Protein AF-A0A359LXX9-F1 (afdb_monomer_lite)

Radius of gyration: 15.1 Å; chains: 1; bounding box: 34×25×46 Å

Sequence (50 aa):
IIACPCALGLATPAAVMVATGNAARRGILFRSGEALEAAGRIDTMVLDKT

Secondary structure (DSSP, 8-state):
--S--TTHHHHHHHHHHHHHHHHHTTT---SSHHHHHHHTT----PPP--

Structure (mmCIF, N/CA/C/O backbone):
data_AF-A0A359LXX9-F1
#
_entry.id   AF-A0A359LXX9-F1
#
loop_
_atom_site.group_PDB
_atom_site.id
_atom_site.type_symbol
_atom_site.label_atom_id
_atom_site.label_alt_id
_atom_site.label_comp_id
_atom_site.label_asym_id
_atom_site.label_entity_id
_atom_site.label_seq_id
_atom_site.pdbx_PDB_ins_code
_atom_site.Cartn_x
_atom_site.Cartn_y
_atom_site.Cartn_z
_atom_site.occupancy
_atom_site.B_iso_or_equiv
_atom_site.auth_seq_id
_atom_site.auth_comp_id
_atom_site.auth_asym_id
_atom_site.auth_atom_id
_atom_site.pdbx_PDB_model_num
ATOM 1 N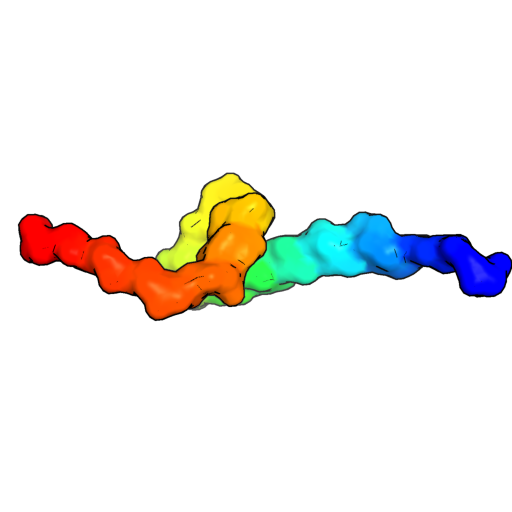 N . ILE A 1 1 ? 21.516 -8.525 -24.046 1.00 58.91 1 ILE A N 1
ATOM 2 C CA . ILE A 1 1 ? 20.375 -7.613 -24.323 1.00 58.91 1 ILE A CA 1
ATOM 3 C C . ILE A 1 1 ? 19.032 -8.360 -24.346 1.00 58.91 1 ILE A C 1
ATOM 5 O O . ILE A 1 1 ? 18.053 -7.786 -23.910 1.00 58.91 1 ILE A O 1
ATOM 9 N N . ILE A 1 2 ? 18.978 -9.644 -24.737 1.00 71.69 2 ILE A N 1
ATOM 10 C CA . ILE A 1 2 ? 17.721 -10.426 -24.788 1.00 71.69 2 ILE A CA 1
ATOM 11 C C . ILE A 1 2 ? 17.100 -10.721 -23.401 1.00 71.69 2 ILE A C 1
ATOM 13 O O . ILE A 1 2 ? 15.885 -10.799 -23.298 1.00 71.69 2 ILE A O 1
ATOM 17 N N . ALA A 1 3 ? 17.896 -10.841 -22.328 1.00 77.31 3 ALA A N 1
ATOM 18 C CA . ALA A 1 3 ? 17.388 -11.226 -21.000 1.00 77.31 3 ALA A CA 1
ATOM 19 C C . ALA A 1 3 ? 17.958 -10.414 -19.822 1.00 77.31 3 ALA A C 1
ATOM 21 O O . ALA A 1 3 ? 17.740 -10.789 -18.679 1.00 77.31 3 ALA A O 1
ATOM 22 N N . CYS A 1 4 ? 18.725 -9.340 -20.061 1.00 78.50 4 CYS A N 1
ATOM 23 C CA . CYS A 1 4 ? 19.371 -8.617 -18.959 1.00 78.50 4 CYS A CA 1
ATOM 24 C C . CYS A 1 4 ? 18.357 -7.668 -18.295 1.00 78.50 4 CYS A C 1
ATOM 26 O O . CYS A 1 4 ? 17.962 -6.688 -18.933 1.00 78.50 4 CYS A O 1
ATOM 28 N N . PRO A 1 5 ? 17.919 -7.919 -17.049 1.00 86.69 5 PRO A N 1
ATOM 29 C CA . PRO A 1 5 ? 16.793 -7.214 -16.457 1.00 86.69 5 PRO A CA 1
ATOM 30 C C . PRO A 1 5 ? 17.269 -5.963 -15.702 1.00 86.69 5 PRO A C 1
ATOM 32 O O .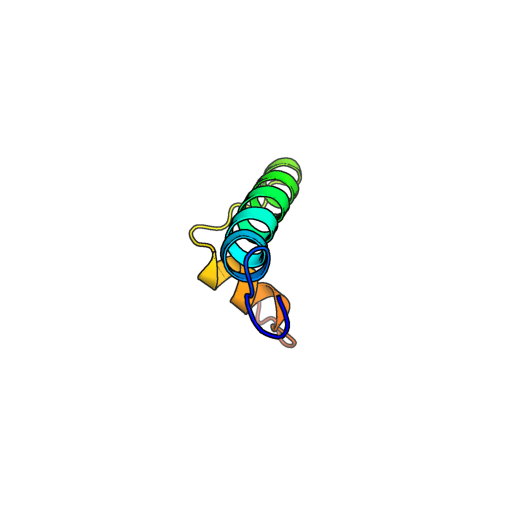 PRO A 1 5 ? 16.898 -5.752 -14.551 1.00 86.69 5 PRO A O 1
ATOM 35 N N . CYS A 1 6 ? 18.108 -5.125 -16.324 1.00 87.31 6 CYS A N 1
ATOM 36 C CA . CYS A 1 6 ? 18.804 -4.025 -15.637 1.00 87.31 6 CYS A CA 1
ATOM 37 C C . CYS A 1 6 ? 17.856 -3.071 -14.884 1.00 87.31 6 CYS A C 1
ATOM 39 O O . CYS A 1 6 ? 18.198 -2.582 -13.813 1.00 87.31 6 CYS A O 1
ATOM 41 N N . ALA A 1 7 ? 16.654 -2.833 -15.416 1.00 89.75 7 ALA A N 1
ATOM 42 C CA . ALA A 1 7 ? 15.646 -1.985 -14.779 1.00 89.75 7 ALA A CA 1
ATOM 43 C C . ALA A 1 7 ? 14.848 -2.699 -13.672 1.00 89.75 7 ALA A C 1
ATOM 45 O O . ALA A 1 7 ? 14.294 -2.042 -12.794 1.00 89.75 7 ALA A O 1
ATOM 46 N N . LEU A 1 8 ? 14.793 -4.033 -13.685 1.00 90.94 8 LEU A N 1
ATOM 47 C CA . LEU A 1 8 ? 13.964 -4.811 -12.764 1.00 90.94 8 LEU A CA 1
ATOM 48 C C . LEU A 1 8 ? 14.460 -4.691 -11.319 1.00 90.94 8 LEU A C 1
ATOM 50 O O . LEU A 1 8 ? 13.655 -4.515 -10.413 1.00 90.94 8 LEU A O 1
ATOM 54 N N . GLY A 1 9 ? 15.781 -4.711 -11.112 1.00 89.44 9 GLY A N 1
ATOM 55 C CA . GLY A 1 9 ? 16.375 -4.576 -9.777 1.00 89.44 9 GLY A CA 1
ATOM 56 C C . GLY A 1 9 ? 16.141 -3.206 -9.131 1.00 89.44 9 GLY A C 1
ATOM 57 O O . GLY A 1 9 ? 16.150 -3.094 -7.910 1.00 89.44 9 GLY A O 1
ATOM 58 N N . LEU A 1 10 ? 15.895 -2.170 -9.941 1.00 95.12 10 LEU A N 1
ATOM 59 C CA . LEU A 1 10 ? 15.594 -0.816 -9.467 1.00 95.12 10 LEU A CA 1
ATOM 60 C C . LEU A 1 10 ? 14.094 -0.533 -9.363 1.00 95.12 10 LEU A C 1
ATOM 62 O O . LEU A 1 10 ? 13.705 0.367 -8.621 1.00 95.12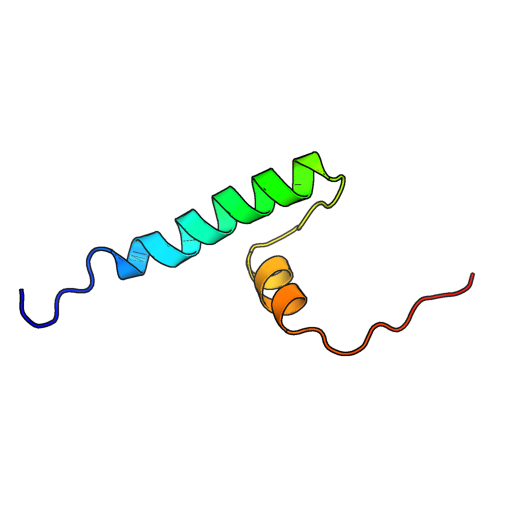 10 LEU A O 1
ATOM 66 N N . ALA A 1 11 ? 13.256 -1.284 -10.078 1.00 96.00 11 ALA A N 1
ATOM 67 C CA . ALA A 1 11 ? 11.819 -1.045 -10.128 1.00 96.00 11 ALA A CA 1
ATOM 68 C C . ALA A 1 11 ? 11.182 -1.083 -8.730 1.00 96.00 11 ALA A C 1
ATOM 70 O O . ALA A 1 11 ? 10.501 -0.134 -8.343 1.00 96.00 11 ALA A O 1
ATOM 71 N N . THR A 1 12 ? 11.459 -2.130 -7.947 1.00 95.75 12 THR A N 1
ATOM 72 C CA . THR A 1 12 ? 10.920 -2.292 -6.587 1.00 95.75 12 THR A CA 1
ATOM 73 C C . THR A 1 12 ? 11.382 -1.198 -5.619 1.00 95.75 12 THR A C 1
ATOM 75 O O . THR A 1 12 ? 10.517 -0.531 -5.050 1.00 95.75 12 THR A O 1
ATOM 78 N N . PRO A 1 13 ? 12.691 -0.927 -5.424 1.00 95.75 13 PRO A N 1
ATOM 79 C CA . PRO A 1 13 ? 13.107 0.125 -4.496 1.00 95.75 13 PRO A CA 1
ATOM 80 C C . PRO A 1 13 ? 12.627 1.515 -4.933 1.00 95.75 13 PRO A C 1
ATOM 82 O O . PRO A 1 13 ? 12.197 2.294 -4.084 1.00 95.75 13 PRO A O 1
ATOM 85 N N . ALA A 1 14 ? 12.606 1.819 -6.237 1.00 97.06 14 ALA A N 1
ATOM 86 C CA . ALA A 1 14 ? 12.069 3.087 -6.731 1.00 97.06 14 ALA A CA 1
ATOM 87 C C . ALA A 1 14 ? 10.566 3.229 -6.436 1.00 97.06 14 ALA A C 1
ATOM 89 O O . ALA A 1 14 ? 10.131 4.268 -5.932 1.00 97.06 14 ALA A O 1
ATOM 90 N N . ALA A 1 15 ? 9.779 2.180 -6.696 1.00 97.19 15 ALA A N 1
ATOM 91 C CA . ALA A 1 15 ? 8.352 2.160 -6.393 1.00 97.19 15 ALA A CA 1
ATOM 92 C C . ALA A 1 15 ? 8.092 2.334 -4.890 1.00 97.19 15 ALA A C 1
ATOM 94 O O . ALA A 1 15 ? 7.291 3.188 -4.508 1.00 97.19 15 ALA A O 1
ATOM 95 N N . VAL A 1 16 ? 8.811 1.595 -4.036 1.00 97.44 16 VAL A N 1
ATOM 96 C CA . VAL A 1 16 ? 8.680 1.684 -2.573 1.00 97.44 16 VAL A CA 1
ATOM 97 C C . VAL A 1 16 ? 9.031 3.087 -2.074 1.00 97.44 16 VAL A C 1
ATOM 99 O O . VAL A 1 16 ? 8.263 3.653 -1.296 1.00 97.44 16 VAL A O 1
ATOM 102 N N . MET A 1 17 ? 10.133 3.687 -2.540 1.00 96.94 17 MET A N 1
ATOM 103 C CA . MET A 1 17 ? 10.545 5.042 -2.141 1.00 96.94 17 MET A CA 1
ATOM 104 C C . MET A 1 17 ? 9.512 6.108 -2.528 1.00 96.94 17 MET A C 1
ATOM 106 O O . MET A 1 17 ? 9.154 6.962 -1.714 1.00 96.94 17 MET A O 1
ATOM 110 N N . VAL A 1 18 ? 9.000 6.066 -3.762 1.00 98.00 18 VAL A N 1
ATOM 111 C CA . VAL A 1 18 ? 8.007 7.048 -4.226 1.00 98.00 18 VAL A CA 1
ATOM 112 C C . VAL A 1 18 ? 6.671 6.860 -3.504 1.00 98.00 18 VAL A C 1
ATOM 114 O O . VAL A 1 18 ? 6.060 7.842 -3.073 1.00 98.00 18 VAL A O 1
ATOM 117 N N . ALA A 1 19 ? 6.221 5.615 -3.338 1.00 97.94 19 ALA A N 1
ATOM 118 C CA . ALA A 1 19 ? 4.961 5.298 -2.676 1.00 97.94 19 ALA A CA 1
ATOM 119 C C . ALA A 1 19 ? 4.976 5.664 -1.183 1.00 97.94 19 ALA A C 1
ATOM 121 O O . ALA A 1 19 ? 4.026 6.285 -0.706 1.00 97.94 19 ALA A O 1
ATOM 122 N N . THR A 1 20 ? 6.064 5.372 -0.461 1.00 97.50 20 THR A N 1
ATOM 123 C CA . THR A 1 20 ? 6.216 5.778 0.950 1.00 97.50 20 THR A CA 1
ATOM 124 C C . THR A 1 20 ? 6.245 7.296 1.110 1.00 97.50 20 THR A C 1
ATOM 126 O O . THR A 1 20 ? 5.534 7.823 1.965 1.00 97.50 20 THR A O 1
ATOM 129 N N . GLY A 1 21 ? 6.974 8.025 0.257 1.00 97.62 21 GLY A N 1
ATOM 130 C CA . GLY A 1 21 ? 6.964 9.492 0.279 1.00 97.62 21 GLY A CA 1
ATOM 131 C C . GLY A 1 21 ? 5.584 10.089 -0.029 1.00 97.62 21 GLY A C 1
ATOM 132 O O . GLY A 1 21 ? 5.182 11.092 0.565 1.00 97.62 21 GLY A O 1
ATOM 133 N N . ASN A 1 22 ? 4.819 9.462 -0.929 1.00 98.12 22 ASN A N 1
ATOM 134 C CA . ASN A 1 22 ? 3.442 9.862 -1.213 1.00 98.12 22 ASN A CA 1
ATOM 135 C C . ASN A 1 22 ? 2.507 9.615 -0.017 1.00 98.12 22 ASN A C 1
ATOM 137 O O . ASN A 1 22 ? 1.749 10.512 0.354 1.00 98.12 22 ASN A O 1
ATOM 141 N N . ALA A 1 23 ? 2.599 8.437 0.603 1.00 98.00 23 ALA A N 1
ATOM 142 C CA . ALA A 1 23 ? 1.827 8.064 1.783 1.00 98.00 23 ALA A CA 1
ATOM 143 C C . ALA A 1 23 ? 2.115 8.986 2.978 1.00 98.00 23 ALA A C 1
ATOM 145 O O . ALA A 1 23 ? 1.181 9.472 3.618 1.00 98.00 23 ALA A O 1
ATOM 146 N N . ALA A 1 24 ? 3.387 9.322 3.211 1.00 98.12 24 ALA A N 1
ATOM 147 C CA . ALA A 1 24 ? 3.796 10.208 4.297 1.00 98.12 24 ALA A CA 1
ATOM 148 C C . ALA A 1 24 ? 3.175 11.610 4.17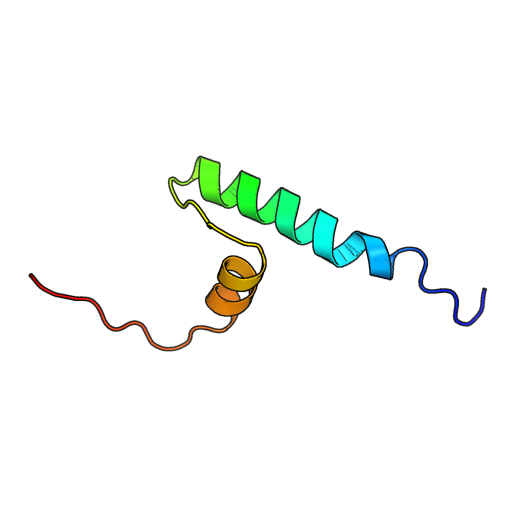2 1.00 98.12 24 ALA A C 1
ATOM 150 O O . ALA A 1 24 ? 2.691 12.159 5.160 1.00 98.12 24 ALA A O 1
ATOM 151 N N . ARG A 1 25 ? 3.080 12.163 2.951 1.00 98.25 25 ARG A N 1
ATOM 152 C CA . ARG A 1 25 ? 2.374 13.439 2.699 1.00 98.25 25 ARG A CA 1
ATOM 153 C C . ARG A 1 25 ? 0.874 13.385 3.008 1.00 98.25 25 ARG A C 1
ATOM 155 O O . ARG A 1 25 ? 0.250 14.431 3.138 1.00 98.25 25 ARG A O 1
ATOM 162 N N . ARG A 1 26 ? 0.298 12.186 3.112 1.00 98.12 26 ARG A N 1
ATOM 163 C CA . ARG A 1 26 ? -1.105 11.934 3.473 1.00 98.12 26 ARG A CA 1
ATOM 164 C C . ARG A 1 26 ? -1.268 11.498 4.935 1.00 98.12 26 ARG A C 1
ATOM 166 O O . ARG A 1 26 ? -2.353 11.079 5.315 1.00 98.12 26 ARG A O 1
ATOM 173 N N . GLY A 1 27 ? -0.207 11.572 5.743 1.00 98.06 27 GLY A N 1
ATOM 174 C CA . GLY A 1 27 ? -0.226 11.162 7.151 1.00 98.06 27 GLY A CA 1
ATOM 175 C C . GLY A 1 27 ? -0.173 9.648 7.376 1.00 98.06 27 GLY A C 1
ATOM 176 O O . GLY A 1 27 ? -0.410 9.196 8.491 1.00 98.06 27 GLY A O 1
ATOM 177 N N . ILE A 1 28 ? 0.146 8.856 6.347 1.00 97.88 28 ILE A N 1
ATOM 178 C CA . ILE A 1 28 ? 0.249 7.394 6.436 1.00 97.88 28 ILE A CA 1
ATOM 179 C C . ILE A 1 28 ? 1.729 7.012 6.436 1.00 97.88 28 ILE A C 1
ATOM 181 O O . ILE A 1 28 ? 2.442 7.238 5.457 1.00 97.88 28 ILE A O 1
ATOM 185 N N . LEU A 1 29 ? 2.200 6.420 7.532 1.00 97.44 29 LEU A N 1
ATOM 186 C CA . LEU A 1 29 ? 3.597 6.025 7.699 1.00 97.44 29 LEU A CA 1
ATOM 187 C C . LEU A 1 29 ? 3.729 4.502 7.631 1.00 97.44 29 LEU A C 1
ATOM 189 O O . LEU A 1 29 ? 3.261 3.787 8.514 1.00 97.44 29 LEU A O 1
ATOM 193 N N . PHE A 1 30 ? 4.405 4.006 6.595 1.00 96.94 30 PHE A N 1
ATOM 194 C CA . PHE A 1 30 ? 4.754 2.591 6.476 1.00 96.94 30 PHE A CA 1
ATOM 195 C C . PHE A 1 30 ? 6.104 2.322 7.142 1.00 96.94 30 PHE A C 1
ATOM 197 O O . PHE A 1 30 ? 7.093 2.989 6.846 1.00 96.94 30 PHE A O 1
ATOM 204 N N . ARG A 1 31 ? 6.154 1.322 8.030 1.00 94.00 31 ARG A N 1
ATOM 205 C CA . ARG A 1 31 ? 7.381 0.922 8.741 1.00 94.00 31 ARG A CA 1
ATOM 206 C C . ARG A 1 31 ? 8.380 0.181 7.843 1.00 94.00 31 ARG A C 1
ATOM 208 O O . ARG A 1 31 ? 9.578 0.259 8.088 1.00 94.00 31 ARG A O 1
ATOM 215 N N . SER A 1 32 ? 7.898 -0.539 6.830 1.00 96.00 32 SER A N 1
ATOM 216 C CA . SER A 1 32 ? 8.719 -1.286 5.871 1.00 96.00 32 SER A CA 1
ATOM 217 C C . SER A 1 32 ? 8.065 -1.327 4.486 1.00 96.00 32 SER A C 1
ATOM 219 O O . SER A 1 32 ? 6.860 -1.100 4.349 1.00 96.00 32 SER A O 1
ATOM 221 N N . GLY A 1 33 ? 8.861 -1.639 3.455 1.00 95.50 33 GLY A N 1
ATOM 222 C CA . GLY A 1 33 ? 8.354 -1.878 2.098 1.00 95.50 33 GLY A CA 1
ATOM 223 C C . GLY A 1 33 ? 7.406 -3.079 2.026 1.00 95.50 33 GLY A C 1
ATOM 224 O O . GLY A 1 33 ? 6.395 -3.016 1.340 1.00 95.50 33 GLY A O 1
ATOM 225 N N . GLU A 1 34 ? 7.654 -4.125 2.818 1.00 97.00 34 GLU A N 1
ATOM 226 C CA . GLU A 1 34 ? 6.782 -5.307 2.903 1.00 97.00 34 GLU A CA 1
ATOM 227 C C . GLU A 1 34 ? 5.385 -4.946 3.420 1.00 97.00 34 GLU A C 1
ATOM 229 O O . GLU A 1 34 ? 4.390 -5.449 2.904 1.00 97.00 34 GLU A O 1
ATOM 234 N N . ALA A 1 35 ? 5.295 -4.042 4.405 1.00 97.00 35 ALA A N 1
ATOM 235 C CA . ALA A 1 35 ? 4.014 -3.557 4.913 1.00 97.00 35 ALA A CA 1
ATOM 236 C C . ALA A 1 35 ? 3.238 -2.779 3.838 1.00 97.00 35 ALA A C 1
ATOM 238 O O . ALA A 1 35 ? 2.024 -2.934 3.725 1.00 97.00 35 ALA A O 1
ATOM 239 N N . LEU A 1 36 ? 3.935 -1.977 3.028 1.00 97.50 36 LEU A N 1
ATOM 240 C CA . LEU A 1 36 ? 3.348 -1.269 1.889 1.00 97.50 36 LEU A CA 1
ATOM 241 C C . LEU A 1 36 ? 2.847 -2.248 0.811 1.00 97.50 36 LEU A C 1
ATOM 243 O O . LEU A 1 36 ? 1.729 -2.101 0.319 1.00 97.50 36 LEU A O 1
ATOM 247 N N . GLU A 1 37 ? 3.641 -3.259 0.461 1.00 96.94 37 GLU A N 1
ATOM 248 C CA . GLU A 1 37 ? 3.251 -4.277 -0.520 1.00 96.94 37 GLU A CA 1
ATOM 249 C C . GLU A 1 37 ? 2.083 -5.141 -0.034 1.00 96.94 37 GLU A C 1
ATOM 251 O O . GLU A 1 37 ? 1.168 -5.438 -0.804 1.00 96.94 37 GLU A O 1
ATOM 256 N N . ALA A 1 38 ? 2.097 -5.542 1.240 1.00 96.56 38 ALA A N 1
ATOM 257 C CA . ALA A 1 38 ? 1.010 -6.291 1.856 1.00 96.56 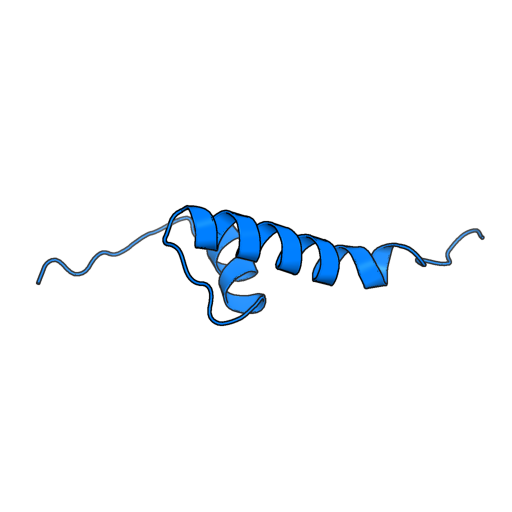38 ALA A CA 1
ATOM 258 C C . ALA A 1 38 ? -0.281 -5.466 1.892 1.00 96.56 38 ALA A C 1
ATOM 260 O O . ALA A 1 38 ? -1.337 -5.989 1.541 1.00 96.56 38 ALA A O 1
ATOM 261 N N . ALA A 1 39 ? -0.191 -4.174 2.228 1.00 96.44 39 ALA A N 1
ATOM 262 C CA . ALA A 1 39 ? -1.337 -3.270 2.238 1.00 96.44 39 ALA A CA 1
ATOM 263 C C . ALA A 1 39 ? -2.029 -3.169 0.869 1.00 96.44 39 ALA A C 1
ATOM 265 O O . ALA A 1 39 ? -3.253 -3.092 0.814 1.00 96.44 39 ALA A O 1
ATOM 266 N N . GLY A 1 40 ? -1.275 -3.244 -0.235 1.00 96.06 40 GLY A N 1
ATOM 267 C CA . GLY A 1 40 ? -1.832 -3.252 -1.593 1.00 96.06 40 GLY A CA 1
ATOM 268 C C . GLY A 1 40 ? -2.646 -4.502 -1.956 1.00 96.06 40 GLY A C 1
ATOM 269 O O . GLY A 1 40 ? -3.301 -4.508 -2.996 1.00 96.06 40 GLY A O 1
ATOM 270 N N . ARG A 1 41 ? -2.606 -5.555 -1.128 1.00 97.44 41 ARG A N 1
ATOM 271 C CA . ARG A 1 41 ? -3.352 -6.810 -1.321 1.00 97.44 41 ARG A CA 1
ATOM 272 C C . ARG A 1 41 ? -4.503 -6.998 -0.328 1.00 97.44 41 ARG A C 1
ATOM 274 O O . ARG A 1 41 ? -5.181 -8.015 -0.402 1.00 97.44 41 ARG A O 1
ATOM 281 N N . ILE A 1 42 ? -4.704 -6.070 0.608 1.00 96.94 42 ILE A N 1
ATOM 282 C CA . ILE A 1 42 ? -5.777 -6.167 1.604 1.00 96.94 42 ILE A CA 1
ATOM 283 C C . ILE A 1 42 ? -7.130 -6.009 0.903 1.00 96.94 42 ILE A C 1
ATOM 285 O O . ILE A 1 42 ? -7.373 -5.006 0.236 1.00 96.94 42 ILE A O 1
ATOM 289 N N . ASP A 1 43 ? -8.021 -6.975 1.106 1.00 98.31 43 ASP A N 1
ATOM 290 C CA . ASP A 1 43 ? -9.422 -6.934 0.668 1.00 98.31 43 ASP A CA 1
ATOM 291 C C . ASP A 1 43 ? -10.406 -6.738 1.834 1.00 98.31 43 ASP A C 1
ATOM 293 O O . ASP A 1 43 ? -11.550 -6.333 1.636 1.00 98.31 43 ASP A O 1
ATOM 297 N N . THR A 1 44 ? -9.941 -6.985 3.058 1.00 97.75 44 THR A N 1
ATOM 298 C CA . THR A 1 44 ? -10.757 -7.033 4.266 1.00 97.75 44 THR A CA 1
ATOM 299 C C . THR A 1 44 ? -10.082 -6.228 5.364 1.00 97.75 44 THR A C 1
ATOM 301 O O . THR A 1 44 ? -8.925 -6.464 5.705 1.00 97.75 44 THR A O 1
ATOM 304 N N 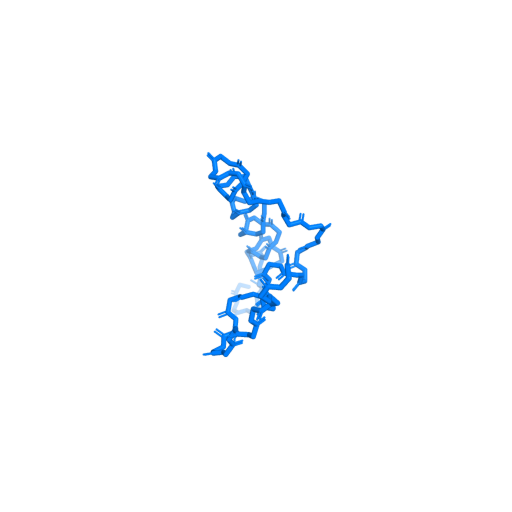. MET A 1 45 ? -10.819 -5.291 5.957 1.00 96.38 45 MET A N 1
ATOM 305 C CA . MET A 1 45 ? -10.342 -4.472 7.066 1.00 96.38 45 MET A CA 1
ATOM 306 C C . MET A 1 45 ? -11.237 -4.693 8.283 1.00 96.38 45 MET A C 1
ATOM 308 O O . MET A 1 45 ? -12.430 -4.400 8.245 1.00 96.38 45 MET A O 1
ATOM 312 N N . VAL A 1 46 ? -10.650 -5.199 9.365 1.00 97.50 46 VAL A N 1
ATOM 313 C CA . VAL A 1 46 ? -11.309 -5.289 10.670 1.00 97.50 46 VAL A CA 1
ATOM 314 C C . VAL A 1 46 ? -10.804 -4.129 11.511 1.00 97.50 46 VAL A C 1
ATOM 316 O O . VAL A 1 46 ? -9.604 -3.998 11.739 1.00 97.50 46 VAL A O 1
ATOM 319 N N . LEU A 1 47 ? -11.724 -3.268 11.928 1.00 97.06 47 LEU A N 1
ATOM 320 C CA . LEU A 1 47 ? -11.424 -2.099 12.740 1.00 97.06 47 LEU A CA 1
ATOM 321 C C . LEU A 1 47 ? -11.768 -2.402 14.192 1.00 97.06 47 LEU A C 1
ATOM 323 O O . LEU A 1 47 ? -12.853 -2.915 14.473 1.00 97.06 47 LEU A O 1
ATOM 327 N N . ASP A 1 48 ? -10.855 -2.065 15.098 1.00 97.38 48 ASP A N 1
ATOM 328 C CA . ASP A 1 48 ? -11.191 -2.032 16.513 1.00 97.38 48 ASP A CA 1
ATOM 329 C C . ASP A 1 48 ? -12.099 -0.827 16.789 1.00 97.38 48 ASP A C 1
ATOM 331 O O . ASP A 1 48 ? -11.870 0.266 16.268 1.00 97.38 48 ASP A O 1
ATOM 335 N N . LYS A 1 49 ? -13.176 -1.052 17.544 1.00 96.38 49 LYS A N 1
ATOM 336 C CA . LYS A 1 49 ? -14.170 -0.013 17.856 1.00 96.38 49 LYS A CA 1
ATOM 337 C C . LYS A 1 49 ? -13.803 0.757 19.125 1.00 96.38 49 LYS A C 1
ATOM 339 O O . LYS A 1 49 ? -14.342 1.844 19.332 1.00 96.38 49 LYS A O 1
ATOM 344 N N . THR A 1 50 ? -13.023 0.142 20.016 1.00 89.75 50 THR A N 1
ATOM 345 C CA . THR A 1 50 ? -12.526 0.804 21.230 1.00 89.75 50 THR A CA 1
ATOM 346 C C . THR A 1 50 ? -11.647 1.994 20.883 1.00 89.75 50 THR A C 1
ATOM 348 O O . THR A 1 50 ? -11.733 2.981 21.647 1.00 89.75 50 THR A O 1
#

pLDDT: mean 94.03, std 7.51, range [58.91, 98.31]

Foldseek 3Di:
DVDDPVCVVVVLVVCLVVVQVVCVVVVHHDPDSVSVVVVVVDPDDDDDPD